Protein AF-A0A2J6T3D4-F1 (afdb_monomer_lite)

pLDDT: mean 85.03, std 13.66, range [32.12, 95.69]

InterPro domains:
  IPR029058 Alpha/Beta hydrolase fold [G3DSA:3.40.50.1820] (66-168)
  IPR029058 Alpha/Beta hydrolase fold [SSF53474] (106-152)

Radius of gyration: 17.66 Å; chains: 1; bounding box: 41×38×44 Å

Secondary structure (DSSP, 8-state):
--EE-S---TTSGGGGS--EETTB--------GGGG--SS--S---SS-TT--TTSTHHHH-TTHHHHHHHHHTT-HHHHHHH----HHHHHTSS--HHHHTS---GGGT-HHHHHHTT---S-EEEE--TT-SSS-HHHHHHHHHHHHHTT--EEEE--TT-S--EE-S--

Structure (mmCIF, N/CA/C/O backbone):
data_AF-A0A2J6T3D4-F1
#
_entry.id   AF-A0A2J6T3D4-F1
#
loop_
_atom_site.group_PDB
_atom_site.id
_atom_site.type_symbol
_atom_site.label_atom_id
_atom_site.label_alt_id
_atom_site.label_comp_id
_atom_site.label_asym_id
_atom_site.label_entity_id
_atom_site.label_seq_id
_atom_site.pdbx_PDB_ins_code
_atom_site.Cartn_x
_atom_site.Cartn_y
_atom_site.Cartn_z
_atom_site.occupancy
_atom_site.B_iso_or_equiv
_atom_site.auth_seq_id
_atom_site.auth_comp_id
_atom_site.auth_asym_id
_atom_site.auth_atom_id
_atom_site.pdbx_PDB_model_num
ATOM 1 N N . MET A 1 1 ? -22.867 -4.380 4.544 1.00 32.12 1 MET A N 1
ATOM 2 C CA . MET A 1 1 ? -21.616 -4.523 5.317 1.00 32.12 1 MET A CA 1
ATOM 3 C C . MET A 1 1 ? -20.461 -4.351 4.349 1.00 32.12 1 MET A C 1
ATOM 5 O O . MET A 1 1 ? -20.388 -5.114 3.395 1.00 32.12 1 MET A O 1
ATOM 9 N N . SER A 1 2 ? -19.636 -3.317 4.514 1.00 32.50 2 SER A N 1
ATOM 10 C CA . SER A 1 2 ? -18.415 -3.142 3.720 1.00 32.50 2 SER A CA 1
ATOM 11 C C . SER A 1 2 ? -17.264 -3.884 4.397 1.00 32.50 2 SER A C 1
ATOM 13 O O . SER A 1 2 ? -17.027 -3.681 5.586 1.00 32.50 2 SER A O 1
ATOM 15 N N . ARG A 1 3 ? -16.566 -4.737 3.645 1.00 33.22 3 ARG A N 1
ATOM 16 C CA . ARG A 1 3 ? -15.325 -5.400 4.065 1.00 33.22 3 ARG A CA 1
ATOM 17 C C . ARG A 1 3 ? -14.177 -4.437 3.750 1.00 33.22 3 ARG A C 1
ATOM 19 O O . ARG A 1 3 ? -13.985 -4.114 2.582 1.00 33.22 3 ARG A O 1
ATOM 26 N N . ALA A 1 4 ? -13.485 -3.924 4.763 1.00 40.97 4 ALA A N 1
ATOM 27 C CA . ALA A 1 4 ? -12.288 -3.110 4.563 1.00 40.97 4 ALA A CA 1
ATOM 28 C C . ALA A 1 4 ? -11.059 -4.027 4.578 1.00 40.97 4 ALA A C 1
ATOM 30 O O . ALA A 1 4 ? -10.912 -4.834 5.496 1.00 40.97 4 ALA A O 1
ATOM 31 N N . THR A 1 5 ? -10.208 -3.929 3.557 1.00 39.94 5 THR A N 1
ATOM 32 C CA . THR A 1 5 ? -8.893 -4.579 3.540 1.00 39.94 5 THR A CA 1
ATOM 33 C C . THR A 1 5 ? -7.897 -3.800 4.410 1.00 39.94 5 THR A C 1
ATOM 35 O O . THR A 1 5 ? -8.096 -2.626 4.719 1.00 39.94 5 THR A O 1
ATOM 38 N N . SER A 1 6 ? -6.848 -4.499 4.826 1.00 53.88 6 SER A N 1
ATOM 39 C CA . SER A 1 6 ? -5.884 -4.280 5.916 1.00 53.88 6 SER A CA 1
ATOM 40 C C . SER A 1 6 ? -5.127 -2.949 6.032 1.00 53.88 6 SER A C 1
ATOM 42 O O . SER A 1 6 ? -4.451 -2.716 7.040 1.00 53.88 6 SER A O 1
ATOM 44 N N . ASP A 1 7 ? -5.215 -2.074 5.034 1.00 63.53 7 ASP A N 1
ATOM 45 C CA . ASP A 1 7 ? -4.246 -0.992 4.827 1.00 63.53 7 ASP A CA 1
ATOM 46 C C . ASP A 1 7 ? -4.784 0.325 5.371 1.00 63.53 7 ASP A C 1
ATOM 48 O O . ASP A 1 7 ? -5.153 1.240 4.637 1.00 63.53 7 ASP A O 1
ATOM 52 N N . THR A 1 8 ? -4.895 0.410 6.690 1.00 78.56 8 THR A N 1
ATOM 53 C CA . THR A 1 8 ? -5.694 1.470 7.315 1.00 78.56 8 THR A CA 1
ATOM 54 C C . THR A 1 8 ? -4.887 2.505 8.093 1.00 78.56 8 THR A C 1
ATOM 56 O O . THR A 1 8 ? -5.423 3.559 8.434 1.00 78.56 8 THR A O 1
ATOM 59 N N . GLY A 1 9 ? -3.597 2.255 8.334 1.00 85.88 9 GLY A N 1
ATOM 60 C CA . GLY A 1 9 ? -2.683 3.177 9.017 1.00 85.88 9 GLY A CA 1
ATOM 61 C C . GLY A 1 9 ? -1.552 3.665 8.117 1.00 85.88 9 GLY A C 1
ATOM 62 O O . GLY A 1 9 ? -0.427 3.199 8.249 1.00 85.88 9 GLY A O 1
ATOM 63 N N . TYR A 1 10 ? -1.811 4.596 7.198 1.00 91.19 10 TYR A N 1
ATOM 64 C CA . TYR A 1 10 ? -0.780 5.043 6.243 1.00 91.19 10 TYR A CA 1
ATOM 65 C C . TYR A 1 10 ? 0.424 5.726 6.902 1.00 91.19 10 TYR A C 1
ATOM 67 O O . TYR A 1 10 ? 1.512 5.726 6.344 1.00 91.19 10 TYR A O 1
ATOM 75 N N . GLU A 1 11 ? 0.273 6.266 8.108 1.00 89.94 11 GLU A N 1
ATOM 76 C CA . GLU A 1 11 ? 1.354 6.917 8.850 1.00 89.94 11 GLU A CA 1
ATOM 77 C C . GLU A 1 11 ? 2.380 5.957 9.465 1.00 89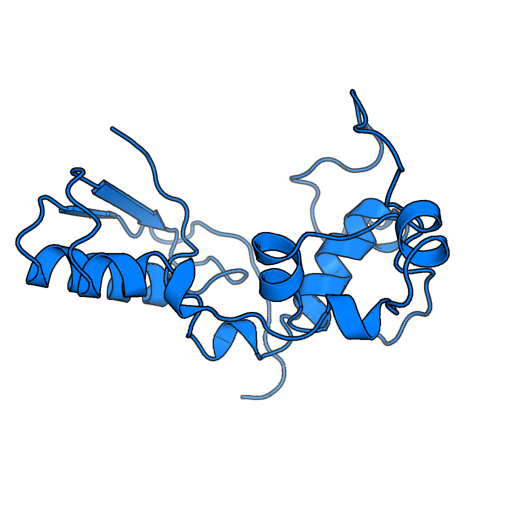.94 11 GLU A C 1
ATOM 79 O O . GLU A 1 11 ? 3.392 6.422 10.001 1.00 89.94 11 GLU A O 1
ATOM 84 N N . ASP A 1 12 ? 2.134 4.646 9.406 1.00 90.00 12 ASP A N 1
ATOM 85 C CA . ASP A 1 12 ? 3.033 3.639 9.962 1.00 90.00 12 ASP A CA 1
ATOM 86 C C . ASP A 1 12 ? 4.423 3.668 9.291 1.00 90.00 12 ASP A C 1
ATOM 88 O O . ASP A 1 12 ? 4.565 3.939 8.095 1.00 90.00 12 ASP A O 1
ATOM 92 N N . GLN A 1 13 ? 5.474 3.373 10.064 1.00 88.62 13 GLN A N 1
ATOM 93 C CA . GLN A 1 13 ? 6.848 3.275 9.552 1.00 88.62 13 GLN A CA 1
ATOM 94 C C . GLN A 1 13 ? 7.029 2.116 8.567 1.00 88.62 13 GLN A C 1
ATOM 96 O O . GLN A 1 13 ? 7.959 2.153 7.756 1.00 88.62 13 GLN A O 1
ATOM 101 N N . TRP A 1 14 ? 6.134 1.124 8.598 1.00 88.50 14 TRP A N 1
ATOM 102 C CA . TRP A 1 14 ? 6.066 0.049 7.615 1.00 88.50 14 TRP A CA 1
ATOM 103 C C . TRP A 1 14 ? 6.126 0.586 6.182 1.00 88.50 14 TRP A C 1
ATOM 105 O O . TRP A 1 14 ? 6.971 0.166 5.401 1.00 88.50 14 TRP A O 1
ATOM 115 N N . TRP A 1 15 ? 5.345 1.625 5.875 1.00 89.50 15 TRP A N 1
ATOM 116 C CA . TRP A 1 15 ? 5.262 2.211 4.532 1.00 89.50 15 TRP A CA 1
ATOM 117 C C . TRP A 1 15 ? 6.493 2.993 4.079 1.00 89.50 15 TRP A C 1
ATOM 119 O O . TRP A 1 15 ? 6.569 3.404 2.923 1.00 89.50 15 TRP A O 1
ATOM 129 N N . LYS A 1 16 ? 7.441 3.236 4.985 1.00 90.06 16 LYS A N 1
ATOM 130 C CA . LYS A 1 16 ? 8.716 3.905 4.695 1.00 90.06 16 LYS A CA 1
ATOM 131 C C . LYS A 1 16 ? 9.871 2.916 4.591 1.00 90.06 16 LYS A C 1
ATOM 133 O O . LYS A 1 16 ? 10.995 3.323 4.305 1.00 90.06 16 LYS A O 1
ATOM 138 N N . THR A 1 17 ? 9.602 1.636 4.836 1.00 90.69 17 THR A N 1
ATOM 139 C CA . THR A 1 17 ? 10.609 0.584 4.887 1.00 90.69 17 THR A CA 1
ATOM 140 C C . THR A 1 17 ? 10.429 -0.355 3.696 1.00 90.69 17 THR A C 1
ATOM 142 O O . THR A 1 17 ? 9.323 -0.845 3.484 1.00 90.69 17 THR A O 1
ATOM 145 N N . PRO A 1 18 ? 11.486 -0.625 2.909 1.00 91.75 18 PRO A N 1
ATOM 146 C CA . PRO A 1 18 ? 11.462 -1.644 1.866 1.00 91.75 18 PRO A CA 1
ATOM 147 C C . PRO A 1 18 ? 10.909 -2.990 2.343 1.00 91.75 18 PRO A C 1
ATOM 149 O O . PRO A 1 18 ? 11.390 -3.546 3.331 1.00 91.75 18 PRO A O 1
ATOM 152 N N . ILE A 1 19 ? 9.958 -3.543 1.595 1.00 89.06 19 ILE A N 1
ATOM 153 C CA . ILE A 1 19 ? 9.384 -4.869 1.826 1.00 89.06 19 ILE A CA 1
ATOM 154 C C . ILE A 1 19 ? 10.045 -5.839 0.847 1.00 89.06 19 ILE A C 1
ATOM 156 O O . ILE A 1 19 ? 10.015 -5.623 -0.365 1.00 89.06 19 ILE A O 1
ATOM 160 N N . GLN A 1 20 ? 10.673 -6.894 1.371 1.00 88.44 20 GLN A N 1
ATOM 161 C CA . GLN A 1 20 ? 11.297 -7.943 0.564 1.00 88.44 20 GLN A CA 1
ATOM 162 C C . GLN A 1 20 ? 10.355 -9.143 0.491 1.00 88.44 20 GLN A C 1
ATOM 164 O O . GLN A 1 20 ? 10.068 -9.819 1.479 1.00 88.44 20 GLN A O 1
ATOM 169 N N . LEU A 1 21 ? 9.825 -9.375 -0.701 1.00 83.69 21 LEU A N 1
ATOM 170 C CA . LEU A 1 21 ? 8.873 -10.446 -0.944 1.00 83.69 21 LEU A CA 1
ATOM 171 C C . LEU A 1 21 ? 9.653 -11.757 -1.068 1.00 83.69 21 LEU A C 1
ATOM 173 O O . LEU A 1 21 ? 10.633 -11.815 -1.807 1.00 83.69 21 LEU A O 1
ATOM 177 N N . HIS A 1 22 ? 9.252 -12.784 -0.317 1.00 83.44 22 HIS A N 1
ATOM 178 C CA . HIS A 1 22 ? 9.923 -14.086 -0.352 1.00 83.44 22 HIS A CA 1
ATOM 179 C C . HIS A 1 22 ? 9.919 -14.634 -1.787 1.00 83.44 22 HIS A C 1
ATOM 181 O O . HIS A 1 22 ? 8.905 -14.520 -2.474 1.00 83.44 22 HIS A O 1
ATOM 187 N N . ASP A 1 23 ? 11.058 -15.160 -2.243 1.00 85.75 23 ASP A N 1
ATOM 188 C CA . ASP A 1 23 ? 11.317 -15.639 -3.615 1.00 85.75 23 ASP A CA 1
ATOM 189 C C . ASP A 1 23 ? 11.347 -14.549 -4.706 1.00 85.75 23 ASP A C 1
ATOM 191 O O . ASP A 1 23 ? 11.802 -14.786 -5.835 1.00 85.75 23 ASP A O 1
ATOM 195 N N . ALA A 1 24 ? 10.976 -13.314 -4.369 1.00 88.06 24 ALA A N 1
ATOM 196 C CA . ALA A 1 24 ? 11.041 -12.138 -5.227 1.00 88.06 24 ALA A CA 1
ATOM 197 C C . ALA A 1 24 ? 11.721 -10.958 -4.524 1.00 88.06 24 ALA A C 1
ATOM 199 O O . ALA A 1 24 ? 11.221 -9.835 -4.540 1.00 88.06 24 ALA A O 1
ATOM 200 N N . GLU A 1 25 ? 12.877 -11.203 -3.910 1.00 90.62 25 GLU A N 1
ATOM 201 C CA . GLU A 1 25 ? 13.692 -10.150 -3.308 1.00 90.62 25 GLU A CA 1
ATOM 202 C C . GLU A 1 25 ? 14.358 -9.274 -4.378 1.00 90.62 25 GLU A C 1
ATOM 204 O O . GLU A 1 25 ? 14.690 -9.751 -5.468 1.00 90.62 25 GLU A O 1
ATOM 209 N N . ASP A 1 26 ? 14.607 -8.009 -4.032 1.00 91.50 26 ASP A N 1
ATOM 210 C CA . ASP A 1 26 ? 15.363 -7.063 -4.857 1.00 91.50 26 ASP A CA 1
ATOM 211 C C . ASP A 1 26 ? 16.844 -7.460 -4.874 1.00 91.50 26 ASP A C 1
ATOM 213 O O . ASP A 1 26 ? 17.530 -7.397 -3.846 1.00 91.50 26 ASP A O 1
ATOM 217 N N . LYS A 1 27 ? 17.363 -7.858 -6.039 1.00 90.50 27 LYS A N 1
ATOM 218 C CA . LYS A 1 27 ? 18.786 -8.183 -6.228 1.00 90.50 27 LYS A CA 1
ATOM 219 C C . LYS A 1 27 ? 19.528 -7.079 -6.980 1.00 90.50 27 LYS A C 1
ATOM 221 O O . LYS A 1 27 ? 20.675 -7.279 -7.384 1.00 90.50 27 LYS A O 1
ATOM 226 N N . GLY A 1 28 ? 18.915 -5.905 -7.138 1.00 89.06 28 GLY A N 1
ATOM 227 C CA . GLY A 1 28 ? 19.486 -4.776 -7.865 1.00 89.06 28 GLY A CA 1
ATOM 228 C C . GLY A 1 28 ? 19.376 -4.912 -9.384 1.00 89.06 28 GLY A C 1
ATOM 229 O O . GLY A 1 28 ? 20.181 -4.325 -10.113 1.00 89.06 28 GLY A O 1
ATOM 230 N N . GLU A 1 29 ? 18.409 -5.689 -9.873 1.00 87.81 29 GLU A N 1
ATOM 231 C CA . GLU A 1 29 ? 18.117 -5.811 -11.296 1.00 87.81 29 GLU A CA 1
ATOM 232 C C . GLU A 1 29 ? 17.762 -4.447 -11.909 1.00 87.81 29 GLU A C 1
ATOM 234 O O . GLU A 1 29 ? 17.096 -3.608 -11.300 1.00 87.81 29 GLU A O 1
ATOM 239 N N . ARG A 1 30 ? 18.195 -4.220 -13.154 1.00 90.50 30 ARG A N 1
ATOM 240 C CA . ARG A 1 30 ? 17.855 -3.009 -13.910 1.00 90.50 30 ARG A CA 1
ATOM 241 C C . ARG A 1 30 ? 16.653 -3.271 -14.802 1.00 90.50 30 ARG A C 1
ATOM 243 O O . ARG A 1 30 ? 16.632 -4.259 -15.530 1.00 90.50 30 ARG A O 1
ATOM 250 N N . TYR A 1 31 ? 15.698 -2.352 -14.782 1.00 91.12 31 TYR A N 1
ATOM 251 C CA . TYR A 1 31 ? 14.501 -2.404 -15.613 1.00 91.12 31 TYR A CA 1
ATOM 252 C C . TYR A 1 31 ? 13.951 -1.004 -15.891 1.00 91.12 31 TYR A C 1
ATOM 254 O O . TYR A 1 31 ? 14.194 -0.053 -15.147 1.00 91.12 31 TYR A O 1
ATOM 262 N N . GLU A 1 32 ? 13.181 -0.893 -16.969 1.00 92.69 32 GLU A N 1
ATOM 263 C CA . GLU A 1 32 ? 12.394 0.291 -17.299 1.00 92.69 32 GLU A CA 1
ATOM 264 C C . GLU A 1 32 ? 11.133 0.318 -16.426 1.00 92.69 32 GLU A C 1
ATOM 266 O O . GLU A 1 32 ? 10.202 -0.450 -16.648 1.00 92.69 32 GLU A O 1
ATOM 271 N N . LEU A 1 33 ? 11.081 1.201 -15.426 1.00 91.94 33 LEU A N 1
ATOM 272 C CA . LEU A 1 33 ? 9.974 1.205 -14.462 1.00 91.94 33 LEU A CA 1
ATOM 273 C C . LEU A 1 33 ? 8.602 1.423 -15.121 1.00 91.94 33 LEU A C 1
ATOM 275 O O . LEU A 1 33 ? 7.638 0.762 -14.769 1.00 91.94 33 LEU A O 1
ATOM 279 N N . LEU A 1 34 ? 8.506 2.330 -16.094 1.00 93.81 34 LEU A N 1
ATOM 280 C CA . LEU A 1 34 ? 7.233 2.673 -16.741 1.00 93.81 34 LEU A CA 1
ATOM 281 C C . LEU A 1 34 ? 6.866 1.746 -17.913 1.00 93.81 34 LEU A C 1
ATOM 283 O O . LEU A 1 34 ? 5.974 2.073 -18.688 1.00 93.81 34 LEU A O 1
ATOM 287 N N . GLU A 1 35 ? 7.569 0.627 -18.101 1.00 93.25 35 GLU A N 1
ATOM 288 C CA . GLU A 1 35 ? 7.342 -0.303 -19.219 1.00 93.25 35 GLU A CA 1
ATOM 289 C C . GLU A 1 35 ? 5.912 -0.868 -19.240 1.00 93.25 35 GLU A C 1
ATOM 291 O O . GLU A 1 35 ? 5.318 -0.968 -20.308 1.00 93.25 35 GLU A O 1
ATOM 296 N N . GLY A 1 36 ? 5.340 -1.170 -18.069 1.00 90.38 36 GLY A N 1
ATOM 297 C CA . GLY A 1 36 ? 4.007 -1.775 -17.935 1.00 90.38 36 GLY A CA 1
ATOM 298 C C . GLY A 1 36 ? 2.847 -0.783 -17.786 1.00 90.38 36 GLY A C 1
ATOM 299 O O . GLY A 1 36 ? 1.714 -1.200 -17.520 1.00 90.38 36 GLY A O 1
ATOM 300 N N . VAL A 1 37 ? 3.109 0.526 -17.895 1.00 93.06 37 VAL A N 1
ATOM 301 C CA . VAL A 1 37 ? 2.105 1.580 -17.682 1.00 93.06 37 VAL A CA 1
ATOM 302 C C . VAL A 1 37 ? 1.621 2.121 -19.022 1.00 93.06 37 VAL A C 1
ATOM 304 O O . VAL A 1 37 ? 2.358 2.800 -19.738 1.00 93.06 37 VAL A O 1
ATOM 307 N N . HIS A 1 38 ? 0.360 1.842 -19.342 1.00 91.81 38 HIS A N 1
ATOM 308 C CA . HIS A 1 38 ? -0.277 2.268 -20.585 1.00 91.81 38 HIS A CA 1
ATOM 309 C C . HIS A 1 38 ? -1.048 3.582 -20.417 1.00 91.81 38 HIS A C 1
ATOM 311 O O . HIS A 1 38 ? -1.518 3.911 -19.330 1.00 91.81 38 HIS A O 1
ATOM 317 N N . ASP A 1 39 ? -1.226 4.300 -21.527 1.00 94.12 39 ASP A N 1
ATOM 318 C CA . ASP A 1 39 ? -1.977 5.565 -21.587 1.00 94.12 39 ASP A CA 1
ATOM 319 C C . ASP A 1 39 ? -3.488 5.384 -21.399 1.00 94.12 39 ASP A C 1
ATOM 321 O O . ASP A 1 39 ? -4.207 6.339 -21.114 1.00 94.12 39 ASP A O 1
ATOM 325 N N . SER A 1 40 ? -3.981 4.158 -21.571 1.00 91.94 40 SER A N 1
ATOM 326 C CA . SER A 1 40 ? -5.388 3.806 -21.414 1.00 91.94 40 SER A CA 1
ATOM 327 C C . SER A 1 40 ? -5.539 2.500 -20.627 1.00 91.94 40 SER A C 1
ATOM 329 O O . SER A 1 40 ? -4.609 1.685 -20.613 1.00 91.94 40 SER A O 1
ATOM 331 N N . PRO A 1 41 ? -6.682 2.293 -19.946 1.00 89.50 41 PRO A N 1
ATOM 332 C CA . PRO A 1 41 ? -6.953 1.050 -19.236 1.00 89.50 41 PRO A CA 1
ATOM 333 C C . PRO A 1 41 ? -6.915 -0.159 -20.174 1.00 89.50 41 PRO A C 1
ATOM 335 O O . PRO A 1 41 ? -7.428 -0.103 -21.290 1.00 89.50 41 PRO A O 1
ATOM 338 N N . ILE A 1 42 ? -6.363 -1.270 -19.690 1.00 86.69 42 ILE A N 1
ATOM 339 C CA . ILE A 1 42 ? -6.438 -2.563 -20.376 1.00 86.69 42 ILE A CA 1
ATOM 340 C C . ILE A 1 42 ? -7.697 -3.310 -19.930 1.00 86.69 42 ILE A C 1
ATOM 342 O O . ILE A 1 42 ? -8.082 -3.248 -18.762 1.00 86.69 42 ILE A O 1
ATOM 346 N N . THR A 1 43 ? -8.350 -4.007 -20.857 1.00 85.94 43 THR A N 1
ATOM 347 C CA . THR A 1 43 ? -9.599 -4.743 -20.590 1.00 85.94 43 THR A CA 1
ATOM 348 C C . THR A 1 43 ? -9.375 -6.202 -20.200 1.00 85.94 43 THR A C 1
ATOM 350 O O . THR A 1 43 ? -10.289 -6.836 -19.681 1.00 85.94 43 THR A O 1
ATOM 353 N N . SER A 1 44 ? -8.181 -6.740 -20.449 1.00 83.31 44 SER A N 1
ATOM 354 C CA . SER A 1 44 ? -7.762 -8.089 -20.063 1.00 83.31 44 SER A CA 1
ATOM 355 C C . SER A 1 44 ? -6.250 -8.135 -19.851 1.00 83.31 44 SER A C 1
ATOM 357 O O . SER A 1 44 ? -5.521 -7.266 -20.340 1.00 83.31 44 SER A O 1
ATOM 359 N N . TYR A 1 45 ? -5.788 -9.125 -19.089 1.00 80.19 45 TYR A N 1
ATOM 360 C CA . TYR A 1 45 ? -4.378 -9.320 -18.781 1.00 80.19 45 TYR A CA 1
ATOM 361 C C . TYR A 1 45 ? -4.139 -10.776 -18.357 1.00 80.19 45 TYR A C 1
ATOM 363 O O . TYR A 1 45 ? -4.532 -11.167 -17.261 1.00 80.19 45 TYR A O 1
ATOM 371 N N . ASP A 1 46 ? -3.513 -11.559 -19.240 1.00 73.44 46 ASP A N 1
ATOM 372 C CA . ASP A 1 46 ? -3.422 -13.023 -19.110 1.00 73.44 46 ASP A CA 1
ATOM 373 C C . ASP A 1 46 ? -1.977 -13.525 -18.896 1.00 73.44 46 ASP A C 1
ATOM 375 O O . ASP A 1 46 ? -1.737 -14.731 -18.860 1.00 73.44 46 ASP A O 1
ATOM 379 N N . GLU A 1 47 ? -0.991 -12.622 -18.780 1.00 71.38 47 GLU A N 1
ATOM 380 C CA . GLU A 1 47 ? 0.430 -13.007 -18.701 1.00 71.38 47 GLU A CA 1
ATOM 381 C C . GLU A 1 47 ? 0.830 -13.536 -17.317 1.00 71.38 47 GLU A C 1
ATOM 383 O O . GLU A 1 47 ? 1.464 -14.594 -17.213 1.00 71.38 47 GLU A O 1
ATOM 388 N N . VAL A 1 48 ? 0.446 -12.815 -16.260 1.00 72.69 48 VAL A N 1
ATOM 389 C CA . VAL A 1 48 ? 0.687 -13.180 -14.860 1.00 72.69 48 VAL A CA 1
ATOM 390 C C . VAL A 1 48 ? -0.581 -12.894 -14.063 1.00 72.69 48 VAL A C 1
ATOM 392 O O . VAL A 1 48 ? -1.028 -11.751 -13.965 1.00 72.69 48 VAL A O 1
ATOM 395 N N . GLY A 1 49 ? -1.184 -13.936 -13.495 1.00 66.81 49 GLY A N 1
ATOM 396 C CA . GLY A 1 49 ? -2.341 -13.777 -12.622 1.00 66.81 49 GLY A CA 1
ATOM 397 C C . GLY A 1 49 ? -1.992 -12.980 -11.361 1.00 66.81 49 GLY A C 1
ATOM 398 O O . GLY A 1 49 ? -0.891 -13.081 -10.826 1.00 66.81 49 GLY A O 1
ATOM 399 N N . ALA A 1 50 ? -2.957 -12.224 -10.832 1.00 61.28 50 ALA A N 1
ATOM 400 C CA . ALA A 1 50 ? -2.782 -11.434 -9.606 1.00 61.28 50 ALA A CA 1
ATOM 401 C C . ALA A 1 50 ? -2.472 -12.277 -8.347 1.00 61.28 50 ALA A C 1
ATOM 403 O O . ALA A 1 50 ? -2.112 -11.719 -7.316 1.00 61.28 50 ALA A O 1
ATOM 404 N N . LEU A 1 51 ? -2.635 -13.601 -8.431 1.00 66.44 51 LEU A N 1
ATOM 405 C CA . LEU A 1 51 ? -2.414 -14.570 -7.353 1.00 66.44 51 LEU A CA 1
ATOM 406 C C . LEU A 1 51 ? -1.262 -15.540 -7.661 1.00 66.44 51 LEU A C 1
ATOM 408 O O . LEU A 1 51 ? -1.131 -16.563 -6.993 1.00 66.44 51 LEU A O 1
ATOM 412 N N . GLU A 1 52 ? -0.467 -15.265 -8.699 1.00 76.56 52 GLU A N 1
ATOM 413 C CA . GLU A 1 52 ? 0.671 -16.117 -9.037 1.00 76.56 52 GLU A CA 1
ATOM 414 C C . GLU A 1 52 ? 1.711 -16.113 -7.902 1.00 76.56 52 GLU A C 1
ATOM 416 O O . GLU A 1 52 ? 2.051 -15.044 -7.383 1.00 76.56 52 GLU A O 1
ATOM 421 N N . PRO A 1 53 ? 2.238 -17.289 -7.521 1.00 79.94 53 PRO A N 1
ATOM 422 C CA . PRO A 1 53 ? 3.359 -17.404 -6.596 1.00 79.94 53 PRO A CA 1
ATOM 423 C C . PRO A 1 53 ? 4.559 -16.534 -7.004 1.00 79.94 53 PRO A C 1
ATOM 425 O O . PRO A 1 53 ? 4.903 -16.452 -8.183 1.00 79.94 53 PRO A O 1
ATOM 428 N N . PHE A 1 54 ? 5.238 -15.907 -6.037 1.00 82.75 54 PHE A N 1
ATOM 429 C CA . PHE A 1 54 ? 6.407 -15.057 -6.320 1.00 82.75 54 PHE A CA 1
ATOM 430 C C . PHE A 1 54 ? 7.636 -15.828 -6.832 1.00 82.75 54 PHE A C 1
ATOM 432 O O . PHE A 1 54 ? 8.527 -15.219 -7.429 1.00 82.75 54 PHE A O 1
ATOM 439 N N . ASP A 1 55 ? 7.677 -17.150 -6.655 1.00 81.81 55 ASP A N 1
ATOM 440 C CA . ASP A 1 55 ? 8.694 -18.030 -7.238 1.00 81.81 55 ASP A CA 1
ATOM 441 C C . ASP A 1 55 ? 8.461 -18.310 -8.737 1.00 81.81 55 ASP A C 1
ATOM 443 O O . ASP A 1 55 ? 9.360 -18.815 -9.417 1.00 81.81 55 ASP A O 1
ATOM 447 N N . ASN A 1 56 ? 7.304 -17.925 -9.294 1.00 84.06 56 ASN A N 1
ATOM 448 C CA . ASN A 1 56 ? 7.039 -18.005 -10.725 1.00 84.06 56 ASN A CA 1
ATOM 449 C C . ASN A 1 56 ? 8.024 -17.092 -11.484 1.00 84.06 56 ASN A C 1
ATOM 451 O O . ASN A 1 56 ? 7.998 -15.876 -11.309 1.00 84.06 56 ASN A O 1
ATOM 455 N N . PRO A 1 57 ? 8.862 -17.606 -12.403 1.00 81.62 57 PRO A N 1
ATOM 456 C CA . PRO A 1 57 ? 9.849 -16.781 -13.104 1.00 81.62 57 PRO A CA 1
ATOM 457 C C . PRO A 1 57 ? 9.253 -15.579 -13.852 1.00 81.62 57 PRO A C 1
ATOM 459 O O . PRO A 1 57 ? 9.926 -14.558 -14.014 1.00 81.62 57 PRO A O 1
ATOM 462 N N . ARG A 1 58 ? 7.987 -15.676 -14.283 1.00 83.19 58 ARG A N 1
ATOM 463 C CA . ARG A 1 58 ? 7.296 -14.604 -15.011 1.00 83.19 58 ARG A CA 1
ATOM 464 C C . ARG A 1 58 ? 7.041 -13.370 -14.153 1.00 83.19 58 ARG A C 1
ATOM 466 O O . ARG A 1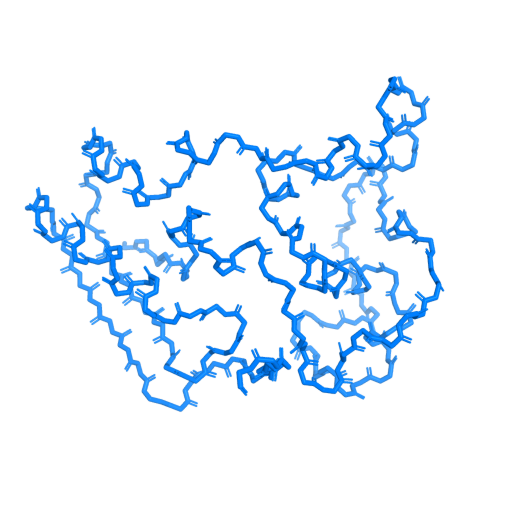 58 ? 7.050 -12.271 -14.694 1.00 83.19 58 ARG A O 1
ATOM 473 N N . VAL A 1 59 ? 6.914 -13.527 -12.833 1.00 84.38 59 VAL A N 1
ATOM 474 C CA . VAL A 1 59 ? 6.756 -12.424 -11.867 1.00 84.38 59 VAL A CA 1
ATOM 475 C C . VAL A 1 59 ? 7.877 -11.389 -11.994 1.00 84.38 59 VAL A C 1
ATOM 477 O O . VAL A 1 59 ? 7.641 -10.191 -11.850 1.00 84.38 59 VAL A O 1
ATOM 480 N N . LYS A 1 60 ? 9.101 -11.830 -12.308 1.00 83.00 60 LYS A N 1
ATOM 481 C CA . LYS A 1 60 ? 10.269 -10.941 -12.423 1.00 83.00 60 LYS A CA 1
ATOM 482 C C . LYS A 1 60 ? 10.454 -10.357 -13.817 1.00 83.00 60 LYS A C 1
ATOM 484 O O . LYS A 1 60 ? 11.093 -9.318 -13.956 1.00 83.00 60 LYS A O 1
ATOM 489 N N . THR A 1 61 ? 9.937 -11.016 -14.850 1.00 86.19 61 THR A N 1
ATOM 490 C CA . THR A 1 61 ? 10.102 -10.568 -16.240 1.00 86.19 61 THR A CA 1
ATOM 491 C C . THR A 1 61 ? 8.938 -9.716 -16.719 1.00 86.19 61 THR A C 1
ATOM 493 O O . THR A 1 61 ? 9.127 -8.834 -17.555 1.00 86.19 61 THR A O 1
ATOM 496 N N . ASP A 1 62 ? 7.746 -9.931 -16.175 1.00 90.50 62 ASP A N 1
ATOM 497 C CA . ASP A 1 62 ? 6.561 -9.183 -16.554 1.00 90.50 62 ASP A CA 1
ATOM 498 C C . ASP A 1 62 ? 6.660 -7.705 -16.117 1.00 90.50 62 ASP A C 1
ATOM 500 O O . ASP A 1 62 ? 7.000 -7.414 -14.965 1.00 90.50 62 ASP A O 1
ATOM 504 N N . PRO A 1 63 ? 6.389 -6.740 -17.012 1.00 91.75 63 PRO A N 1
ATOM 505 C CA . PRO A 1 63 ? 6.569 -5.323 -16.716 1.00 91.75 63 PRO A CA 1
ATOM 506 C C . PRO A 1 63 ? 5.552 -4.748 -15.720 1.00 91.75 63 PRO A C 1
ATOM 508 O O . PRO A 1 63 ? 5.875 -3.789 -15.023 1.00 91.75 63 PRO A O 1
ATOM 511 N N . ARG A 1 64 ? 4.337 -5.298 -15.624 1.00 89.50 64 ARG A N 1
ATOM 512 C CA . ARG A 1 64 ? 3.296 -4.843 -14.688 1.00 89.50 64 ARG A CA 1
ATOM 513 C C . ARG A 1 64 ? 3.498 -5.443 -13.308 1.00 89.50 64 ARG A C 1
ATOM 515 O O . ARG A 1 64 ? 3.342 -4.744 -12.312 1.00 89.50 64 ARG A O 1
ATOM 522 N N . PHE A 1 65 ? 3.902 -6.702 -13.239 1.00 89.31 65 PHE A N 1
ATOM 523 C CA . PHE A 1 65 ? 4.231 -7.350 -11.982 1.00 89.31 65 PHE A CA 1
ATOM 524 C C . PHE A 1 65 ? 5.500 -6.749 -11.362 1.00 89.31 65 PHE A C 1
ATOM 526 O O . PHE A 1 65 ? 5.541 -6.484 -10.159 1.00 89.31 65 PHE A O 1
ATOM 533 N N . ARG A 1 66 ? 6.488 -6.378 -12.191 1.00 90.56 66 ARG A N 1
ATOM 534 C CA . ARG A 1 66 ? 7.653 -5.587 -11.758 1.00 90.56 66 ARG A CA 1
ATOM 535 C C . ARG A 1 66 ? 7.281 -4.266 -11.077 1.00 90.56 66 ARG A C 1
ATOM 537 O O . ARG A 1 66 ? 8.032 -3.830 -10.209 1.00 90.56 66 ARG A O 1
ATOM 544 N N . LEU A 1 67 ? 6.141 -3.645 -11.402 1.00 91.62 67 LEU A N 1
ATOM 545 C CA . LEU A 1 67 ? 5.660 -2.458 -10.677 1.00 91.62 67 LEU A CA 1
ATOM 546 C C . LEU A 1 67 ? 5.336 -2.793 -9.221 1.00 91.62 67 LEU A C 1
ATOM 548 O O . LEU A 1 67 ? 5.795 -2.100 -8.317 1.00 91.62 67 LEU A O 1
ATOM 552 N N . ILE A 1 68 ? 4.589 -3.878 -8.995 1.00 89.50 68 ILE A N 1
ATOM 553 C CA . ILE A 1 68 ? 4.213 -4.343 -7.653 1.00 89.50 68 ILE A CA 1
ATOM 554 C C . ILE A 1 68 ? 5.475 -4.633 -6.840 1.00 89.50 68 ILE A C 1
ATOM 556 O O . ILE A 1 68 ? 5.604 -4.161 -5.709 1.00 89.50 68 ILE A O 1
ATOM 560 N N . LEU A 1 69 ? 6.432 -5.348 -7.438 1.00 91.31 69 LEU A N 1
ATOM 561 C CA . LEU A 1 69 ? 7.725 -5.620 -6.814 1.00 91.31 69 LEU A CA 1
ATOM 562 C C . LEU A 1 69 ? 8.461 -4.318 -6.473 1.00 91.31 69 LEU A C 1
ATOM 564 O O . LEU A 1 69 ? 8.830 -4.113 -5.322 1.00 91.31 69 LEU A O 1
ATOM 568 N N . HIS A 1 70 ? 8.602 -3.398 -7.432 1.00 92.94 70 HIS A N 1
ATOM 569 C CA . HIS A 1 70 ? 9.283 -2.119 -7.230 1.00 92.94 70 HIS A CA 1
ATOM 570 C C . HIS A 1 70 ? 8.678 -1.304 -6.083 1.00 92.94 70 HIS A C 1
ATOM 572 O O . HIS A 1 70 ? 9.413 -0.788 -5.241 1.00 92.94 70 HIS A O 1
ATOM 578 N N . PHE A 1 71 ? 7.348 -1.195 -6.022 1.00 92.56 71 PHE A N 1
ATOM 579 C CA . PHE A 1 71 ? 6.672 -0.403 -4.993 1.00 92.56 71 PHE A CA 1
ATOM 580 C C . PHE A 1 71 ? 6.927 -0.956 -3.590 1.00 92.56 71 PHE A C 1
ATOM 582 O O . PHE A 1 71 ? 7.186 -0.178 -2.670 1.00 92.56 71 PHE A O 1
ATOM 589 N N . ASN A 1 72 ? 6.956 -2.282 -3.448 1.00 91.44 72 ASN A N 1
ATOM 590 C CA . ASN A 1 72 ? 7.331 -2.947 -2.203 1.00 91.44 72 ASN A CA 1
ATOM 591 C C . ASN A 1 72 ? 8.825 -2.762 -1.897 1.00 91.44 72 ASN A C 1
ATOM 593 O O . ASN A 1 72 ? 9.186 -2.260 -0.832 1.00 91.44 72 ASN A O 1
ATOM 597 N N . TRP A 1 73 ? 9.704 -3.062 -2.855 1.00 92.88 73 TRP A N 1
ATOM 598 C CA . TRP A 1 73 ? 11.158 -2.980 -2.695 1.00 92.88 73 TRP A CA 1
ATOM 599 C C . TRP A 1 73 ? 11.669 -1.578 -2.374 1.00 92.88 73 TRP A C 1
ATOM 601 O O . TRP A 1 73 ? 12.710 -1.436 -1.735 1.00 92.88 73 TRP A O 1
ATOM 611 N N . LYS A 1 74 ? 10.982 -0.532 -2.837 1.00 92.62 74 LYS A N 1
ATOM 612 C CA . LYS A 1 74 ? 11.398 0.865 -2.648 1.00 92.62 74 LYS A CA 1
ATOM 613 C C . LYS A 1 74 ? 10.536 1.634 -1.648 1.00 92.62 74 LYS A C 1
ATOM 615 O O . LYS A 1 74 ? 10.777 2.824 -1.468 1.00 92.62 74 LYS A O 1
ATOM 620 N N . ALA A 1 75 ? 9.578 0.979 -0.986 1.00 91.50 75 ALA A N 1
ATOM 621 C CA . ALA A 1 75 ? 8.632 1.621 -0.066 1.00 91.50 75 ALA A CA 1
ATOM 622 C C . ALA A 1 75 ? 7.862 2.792 -0.719 1.00 91.50 75 ALA A C 1
ATOM 624 O O . ALA A 1 75 ? 7.712 3.879 -0.159 1.00 91.50 75 ALA A O 1
ATOM 625 N N . GLN A 1 76 ? 7.406 2.575 -1.954 1.00 93.06 76 GLN A N 1
ATOM 626 C CA . GLN A 1 76 ? 6.764 3.581 -2.809 1.00 93.06 76 GLN A CA 1
ATOM 627 C C . GLN A 1 76 ? 5.285 3.280 -3.094 1.00 93.06 76 GLN A C 1
ATOM 629 O O . GLN A 1 76 ? 4.665 3.942 -3.923 1.00 93.06 76 GLN A O 1
ATOM 634 N N . THR A 1 77 ? 4.688 2.342 -2.356 1.00 91.69 77 THR A N 1
ATOM 635 C CA . THR A 1 77 ? 3.265 1.991 -2.470 1.00 91.69 77 THR A CA 1
ATOM 636 C C . THR A 1 77 ? 2.337 3.182 -2.202 1.00 91.69 77 THR A C 1
ATOM 638 O O . THR A 1 77 ? 1.448 3.458 -3.004 1.00 91.69 77 THR A O 1
ATOM 641 N N . LEU A 1 78 ? 2.552 3.939 -1.118 1.00 92.00 78 LEU A N 1
ATOM 642 C CA . LEU A 1 78 ? 1.670 5.060 -0.757 1.00 92.00 78 LEU A CA 1
ATOM 643 C C . LEU A 1 78 ? 1.679 6.225 -1.764 1.00 92.00 78 LEU A C 1
ATOM 645 O O . LEU A 1 78 ? 0.589 6.666 -2.132 1.00 92.00 78 LEU A O 1
ATOM 649 N N . PRO A 1 79 ? 2.839 6.717 -2.251 1.00 92.12 79 PRO A N 1
ATOM 650 C CA . PRO A 1 79 ? 2.874 7.689 -3.344 1.00 92.12 79 PRO A CA 1
ATOM 651 C C . PRO A 1 79 ? 2.013 7.280 -4.540 1.00 92.12 79 PRO A C 1
ATOM 653 O O . PRO A 1 79 ? 1.250 8.095 -5.051 1.00 92.12 79 PRO A O 1
ATOM 656 N N . VAL A 1 80 ? 2.075 6.005 -4.933 1.00 91.56 80 VAL A N 1
ATOM 657 C CA . VAL A 1 80 ? 1.343 5.480 -6.089 1.00 91.56 80 VAL A CA 1
ATOM 658 C C . VAL A 1 80 ? -0.157 5.369 -5.824 1.00 91.56 80 VAL A C 1
ATOM 660 O O . VAL A 1 80 ? -0.950 5.812 -6.651 1.00 91.56 80 VAL A O 1
ATOM 663 N N . ILE A 1 81 ? -0.568 4.814 -4.680 1.00 88.50 81 ILE A N 1
ATOM 664 C CA . ILE A 1 81 ? -1.994 4.641 -4.355 1.00 88.50 81 ILE A CA 1
ATOM 665 C C . ILE A 1 81 ? -2.692 5.997 -4.174 1.00 88.50 81 ILE A C 1
ATOM 667 O O . ILE A 1 81 ? -3.844 6.156 -4.572 1.00 88.50 81 ILE A O 1
ATOM 671 N N . ILE A 1 82 ? -2.004 6.983 -3.593 1.00 90.50 82 ILE A N 1
ATOM 672 C CA . ILE A 1 82 ? -2.592 8.290 -3.265 1.00 90.50 82 ILE A CA 1
ATOM 673 C C . ILE A 1 82 ? -2.453 9.280 -4.429 1.00 90.50 82 ILE A C 1
ATOM 675 O O . ILE A 1 82 ? -3.383 10.032 -4.716 1.00 90.50 82 ILE A O 1
ATOM 679 N N . GLY A 1 83 ? -1.285 9.324 -5.073 1.00 88.25 83 GLY A N 1
ATOM 680 C CA . GLY A 1 83 ? -0.943 10.299 -6.113 1.00 88.25 83 GLY A CA 1
ATOM 681 C C . GLY A 1 83 ? -1.121 9.797 -7.546 1.00 88.25 83 GLY A C 1
ATOM 682 O O . GLY A 1 83 ? -1.052 10.598 -8.481 1.00 88.25 83 GLY A O 1
ATOM 683 N N . GLY A 1 84 ? -1.362 8.498 -7.726 1.00 89.62 84 GLY A N 1
ATOM 684 C CA . GLY A 1 84 ? -1.380 7.840 -9.027 1.00 89.62 84 GLY A CA 1
ATOM 685 C C . GLY A 1 84 ? 0.023 7.575 -9.581 1.00 89.62 84 GLY A C 1
ATOM 686 O O . GLY A 1 84 ? 1.038 8.002 -9.031 1.00 89.62 84 GLY A O 1
ATOM 687 N N . PHE A 1 85 ? 0.077 6.865 -10.710 1.00 92.50 85 PHE A N 1
ATOM 688 C CA . PHE A 1 85 ? 1.325 6.545 -11.400 1.00 92.50 85 PHE A CA 1
ATOM 689 C C . PHE A 1 85 ? 1.191 6.823 -12.905 1.00 92.50 85 PHE A C 1
ATOM 691 O O . PHE A 1 85 ? 0.341 6.207 -13.552 1.00 92.50 85 PHE A O 1
ATOM 698 N N . PRO A 1 86 ? 1.950 7.781 -13.470 1.00 93.00 86 PRO A N 1
ATOM 699 C CA . PRO A 1 86 ? 1.751 8.220 -14.844 1.00 93.00 86 PRO A CA 1
ATOM 700 C C . PRO A 1 86 ? 2.369 7.248 -15.847 1.00 93.00 86 PRO A C 1
ATOM 702 O O . PRO A 1 86 ? 3.372 6.590 -15.572 1.00 93.00 86 PRO A O 1
ATOM 705 N N . SER A 1 87 ? 1.814 7.231 -17.056 1.00 94.31 87 SER A N 1
ATOM 706 C CA . SER A 1 87 ? 2.462 6.604 -18.204 1.00 94.31 87 SER A CA 1
ATOM 707 C C . SER A 1 87 ? 3.669 7.416 -18.685 1.00 94.31 87 SER A C 1
ATOM 709 O O . SER A 1 87 ? 3.865 8.578 -18.306 1.00 94.31 87 SER A O 1
ATOM 711 N N . LYS A 1 88 ? 4.476 6.826 -19.577 1.00 93.25 88 LYS A N 1
ATOM 712 C CA . LYS A 1 88 ? 5.621 7.524 -20.187 1.00 93.25 88 LYS A CA 1
ATOM 713 C C . LYS A 1 88 ? 5.193 8.793 -20.932 1.00 93.25 88 LYS A C 1
ATOM 715 O O . LYS A 1 88 ? 5.850 9.824 -20.792 1.00 93.25 88 LYS A O 1
ATOM 720 N N . SER A 1 89 ? 4.098 8.742 -21.695 1.00 93.31 89 SER A N 1
ATOM 721 C CA . SER A 1 89 ? 3.629 9.896 -22.474 1.00 93.31 89 SER A CA 1
ATOM 722 C C . SER A 1 89 ? 3.095 11.008 -21.564 1.00 93.31 89 SER A C 1
ATOM 724 O O . SER A 1 89 ? 3.472 12.172 -21.738 1.00 93.31 89 SER A O 1
ATOM 726 N N . ALA A 1 90 ? 2.325 10.654 -20.528 1.00 92.38 90 ALA A N 1
ATOM 727 C CA . ALA A 1 90 ? 1.818 11.596 -19.535 1.00 92.38 90 ALA A CA 1
ATOM 728 C C . ALA A 1 90 ? 2.962 12.291 -18.785 1.00 92.38 90 ALA A C 1
ATOM 730 O O . ALA A 1 90 ? 2.933 13.509 -18.606 1.00 92.38 90 ALA A O 1
ATOM 731 N N . LEU A 1 91 ? 4.002 11.539 -18.409 1.00 92.75 91 LEU A N 1
ATOM 732 C CA . LEU A 1 91 ? 5.174 12.102 -17.751 1.00 92.75 91 LEU A CA 1
ATOM 733 C C . LEU A 1 91 ? 5.956 13.032 -18.685 1.00 92.75 91 LEU A C 1
ATOM 735 O O . LEU A 1 91 ? 6.302 14.132 -18.271 1.00 92.75 91 LEU A O 1
ATOM 739 N N . SER A 1 92 ? 6.171 12.635 -19.945 1.00 91.31 92 SER A N 1
ATOM 740 C CA . SER A 1 92 ? 6.888 13.451 -20.942 1.00 91.31 92 SER A CA 1
ATOM 741 C C . SER A 1 92 ? 6.194 14.778 -21.265 1.00 91.31 92 SER A C 1
ATOM 743 O O . SER A 1 92 ? 6.850 15.760 -21.600 1.00 91.31 92 SER A O 1
ATOM 745 N N . SER A 1 93 ? 4.867 14.806 -21.135 1.00 91.19 93 SER A N 1
ATOM 746 C CA . SER A 1 93 ? 4.039 16.000 -21.324 1.00 91.19 93 SER A CA 1
ATOM 747 C C . SER A 1 93 ? 3.932 16.844 -20.047 1.00 91.19 93 SER A C 1
ATOM 749 O O . SER A 1 93 ? 3.346 17.925 -20.059 1.00 91.19 93 SER A O 1
ATOM 751 N N . SER A 1 94 ? 4.487 16.357 -18.935 1.00 88.62 94 SER A N 1
ATOM 752 C CA . SER A 1 94 ? 4.565 17.052 -17.655 1.00 88.62 94 SER A CA 1
ATOM 753 C C . SER A 1 94 ? 5.984 17.575 -17.411 1.00 88.62 94 SER A C 1
ATOM 755 O O . SER A 1 94 ? 6.953 17.079 -17.975 1.00 88.62 94 SER A O 1
ATOM 757 N N . SER A 1 95 ? 6.139 18.543 -16.508 1.00 87.75 95 SER A N 1
ATOM 758 C CA . SER A 1 95 ? 7.459 18.959 -16.014 1.00 87.75 95 SER A CA 1
ATOM 759 C C . SER A 1 95 ? 7.979 18.076 -14.870 1.00 87.75 95 SER A C 1
ATOM 761 O O . SER A 1 95 ? 8.934 18.462 -14.199 1.00 87.75 95 SER A O 1
ATOM 763 N N . LYS A 1 96 ? 7.308 16.955 -14.572 1.00 88.50 96 LYS A N 1
ATOM 764 C CA . LYS A 1 96 ? 7.632 16.070 -13.450 1.00 88.50 96 LYS A CA 1
ATOM 765 C C . LYS A 1 96 ? 8.491 14.905 -13.925 1.00 88.50 96 LYS A C 1
ATOM 767 O O . LYS A 1 96 ? 8.307 14.381 -15.018 1.00 88.50 96 LYS A O 1
ATOM 772 N N . SER A 1 97 ? 9.396 14.464 -13.067 1.00 90.31 97 SER A N 1
ATOM 773 C CA . SER A 1 97 ? 10.115 13.200 -13.184 1.00 90.31 97 SER A CA 1
ATOM 774 C C . SER A 1 97 ? 9.381 12.078 -12.444 1.00 90.31 97 SER A C 1
ATOM 776 O O . SER A 1 97 ? 8.508 12.324 -11.610 1.00 90.31 97 SER A O 1
ATOM 778 N N . VAL A 1 98 ? 9.761 10.823 -12.709 1.00 88.81 98 VAL A N 1
ATOM 779 C CA . VAL A 1 98 ? 9.289 9.668 -11.922 1.00 88.81 98 VAL A CA 1
ATOM 780 C C . VAL A 1 98 ? 9.586 9.882 -10.438 1.00 88.81 98 VAL A C 1
ATOM 782 O O . VAL A 1 98 ? 8.728 9.639 -9.597 1.00 88.81 98 VAL A O 1
ATOM 785 N N . THR A 1 99 ? 10.775 10.389 -10.113 1.00 87.62 99 THR A N 1
ATOM 786 C CA . THR A 1 99 ? 11.172 10.676 -8.733 1.00 87.62 99 THR A CA 1
ATOM 787 C C . THR A 1 99 ? 10.216 11.666 -8.074 1.00 87.62 99 THR A C 1
ATOM 789 O O . THR A 1 99 ? 9.835 11.457 -6.928 1.00 87.62 99 THR A O 1
ATOM 792 N N . ASP A 1 100 ? 9.760 12.695 -8.797 1.00 89.06 100 ASP A N 1
ATOM 793 C CA . ASP A 1 100 ? 8.801 13.678 -8.276 1.00 89.06 100 ASP A CA 1
ATOM 794 C C . ASP A 1 100 ? 7.462 13.034 -7.907 1.00 89.06 100 ASP A C 1
ATOM 796 O O . ASP A 1 100 ? 6.898 13.345 -6.861 1.00 89.06 100 ASP A O 1
ATOM 800 N N . VAL A 1 101 ? 6.979 12.097 -8.728 1.00 87.38 101 VAL A N 1
ATOM 801 C CA . VAL A 1 101 ? 5.741 11.340 -8.471 1.00 87.38 101 VAL A CA 1
ATOM 802 C C . VAL A 1 101 ? 5.881 10.427 -7.256 1.00 87.38 101 VAL A C 1
ATOM 804 O O . VAL A 1 101 ? 4.932 10.256 -6.499 1.00 87.38 101 VAL A O 1
ATOM 807 N N . MET A 1 102 ? 7.072 9.870 -7.044 1.00 89.44 102 MET A N 1
ATOM 808 C CA . MET A 1 102 ? 7.333 8.904 -5.979 1.00 89.44 102 MET A CA 1
ATOM 809 C C . MET A 1 102 ? 7.614 9.535 -4.604 1.00 89.44 102 MET A C 1
ATOM 811 O O . MET A 1 102 ? 7.976 8.824 -3.663 1.00 89.44 102 MET A O 1
ATOM 815 N N . HIS A 1 103 ? 7.453 10.852 -4.453 1.00 86.00 103 HIS A N 1
ATOM 816 C CA . HIS A 1 103 ? 7.554 11.503 -3.146 1.00 86.00 103 HIS A CA 1
ATOM 817 C C . HIS A 1 103 ? 6.366 11.146 -2.244 1.00 86.00 103 HIS A C 1
ATOM 819 O O . HIS A 1 103 ? 5.228 11.012 -2.690 1.00 86.00 103 HIS A O 1
ATOM 825 N N . GLN A 1 104 ? 6.634 11.034 -0.941 1.00 78.12 104 GLN A N 1
ATOM 826 C CA . GLN A 1 104 ? 5.614 10.709 0.056 1.00 78.12 104 GLN A CA 1
ATOM 827 C C . GLN A 1 104 ? 4.533 11.809 0.133 1.00 78.12 104 GLN A C 1
ATOM 829 O O . GLN A 1 104 ? 4.870 12.981 0.331 1.00 78.12 104 GLN A O 1
ATOM 834 N N . PRO A 1 105 ? 3.242 11.458 -0.010 1.00 85.00 105 PRO A N 1
ATOM 835 C CA . PRO A 1 105 ? 2.149 12.424 -0.024 1.00 85.00 105 PRO A CA 1
ATOM 836 C C . PRO A 1 105 ? 1.705 12.822 1.393 1.00 85.00 105 PRO A C 1
ATOM 838 O O . PRO A 1 105 ? 2.168 12.290 2.402 1.00 85.00 105 PRO A O 1
ATOM 841 N N . GLN A 1 106 ? 0.762 13.766 1.492 1.00 88.38 106 GLN A N 1
ATOM 842 C CA . GLN A 1 106 ? 0.147 14.137 2.771 1.00 88.38 106 GLN A CA 1
ATOM 843 C C . GLN A 1 106 ? -0.834 13.053 3.251 1.00 88.38 106 GLN A C 1
ATOM 845 O O . GLN A 1 106 ? -2.018 13.056 2.915 1.00 88.38 106 GLN A O 1
ATOM 850 N N . LEU A 1 107 ? -0.332 12.142 4.081 1.00 91.00 107 LEU A N 1
ATOM 851 C CA . LEU A 1 107 ? -1.029 10.912 4.484 1.00 91.00 107 LEU A CA 1
ATOM 852 C C . LEU A 1 107 ? -2.317 11.159 5.280 1.00 91.00 107 LEU A C 1
ATOM 854 O O . LEU A 1 107 ? -3.339 10.530 5.032 1.00 91.00 107 LEU A O 1
ATOM 858 N N . GLN A 1 108 ? -2.315 12.142 6.178 1.00 89.81 108 GLN A N 1
ATOM 859 C CA . GLN A 1 108 ? -3.433 12.430 7.091 1.00 89.81 108 GLN A CA 1
ATOM 860 C C . GLN A 1 108 ? -4.750 12.802 6.390 1.00 89.81 108 GLN A C 1
ATOM 862 O O . GLN A 1 108 ? -5.812 12.802 7.019 1.00 89.81 108 GLN A O 1
ATOM 867 N N . GLN A 1 109 ? -4.699 13.196 5.116 1.00 88.25 109 GLN A N 1
ATOM 868 C CA . GLN A 1 109 ? -5.893 13.527 4.337 1.00 88.25 109 GLN A CA 1
ATOM 869 C C . GLN A 1 109 ? -6.624 12.280 3.829 1.00 88.25 109 GLN A C 1
ATOM 871 O O . GLN A 1 109 ? -7.831 12.341 3.622 1.00 88.25 109 GLN A O 1
ATOM 876 N N . CYS A 1 110 ? -5.923 11.156 3.681 1.00 87.56 110 CYS A N 1
ATOM 877 C CA . CYS A 1 110 ? -6.450 9.934 3.073 1.00 87.56 110 CYS A CA 1
ATOM 878 C C . CYS A 1 110 ? -6.288 8.679 3.945 1.00 87.56 110 CYS A C 1
ATOM 880 O O . CYS A 1 110 ? -6.941 7.682 3.667 1.00 87.56 110 CYS A O 1
ATOM 882 N N . SER A 1 111 ? -5.484 8.726 5.013 1.00 90.69 111 SER A N 1
ATOM 883 C CA . SER A 1 111 ? -5.319 7.616 5.957 1.00 90.69 111 SER A CA 1
ATOM 884 C C . SER A 1 111 ? -6.638 7.284 6.658 1.00 90.69 111 SER A C 1
ATOM 886 O O . SER A 1 111 ? -7.174 8.149 7.364 1.00 90.69 111 SER A O 1
ATOM 888 N N . PRO A 1 112 ? -7.165 6.050 6.528 1.00 91.31 112 PRO A N 1
ATOM 889 C CA . PRO A 1 112 ? -8.401 5.654 7.198 1.00 91.31 112 PRO A CA 1
ATOM 890 C C . PRO A 1 112 ? -8.361 5.905 8.709 1.00 91.31 112 PRO A C 1
ATOM 892 O O . PRO A 1 112 ? -9.268 6.539 9.248 1.00 91.31 112 PRO A O 1
ATOM 895 N N . ARG A 1 113 ? -7.273 5.525 9.391 1.00 92.12 113 ARG A N 1
ATOM 896 C CA . ARG A 1 113 ? -7.111 5.755 10.833 1.00 92.12 113 ARG A CA 1
ATOM 897 C C . ARG A 1 113 ? -7.126 7.242 11.191 1.00 92.12 113 ARG A C 1
ATOM 899 O O . ARG A 1 113 ? -7.804 7.626 12.143 1.00 92.12 113 ARG A O 1
ATOM 906 N N . ALA A 1 114 ? -6.461 8.100 10.415 1.00 92.88 114 ALA A N 1
ATOM 907 C CA . ALA A 1 114 ? -6.501 9.547 10.646 1.00 92.88 114 ALA A CA 1
ATOM 908 C C . ALA A 1 114 ? -7.914 10.128 10.486 1.00 92.88 114 ALA A C 1
ATOM 910 O O . ALA A 1 114 ? -8.324 11.020 11.231 1.00 92.88 114 ALA A O 1
ATOM 911 N N . GLN A 1 115 ? -8.681 9.620 9.524 1.00 93.31 115 GLN A N 1
ATOM 912 C CA . GLN A 1 115 ? -10.058 10.052 9.298 1.00 93.31 115 GLN A CA 1
ATOM 913 C C . GLN A 1 115 ? -11.011 9.580 10.406 1.00 93.31 115 GLN A C 1
ATOM 915 O O . GLN A 1 115 ? -11.951 10.301 10.747 1.00 93.31 115 GLN A O 1
ATOM 920 N N . ILE A 1 116 ? -10.751 8.420 11.015 1.00 93.56 116 ILE A N 1
ATOM 921 C CA . ILE A 1 116 ? -11.475 7.954 12.205 1.00 93.56 116 ILE A CA 1
ATOM 922 C C . ILE A 1 116 ? -11.227 8.903 13.382 1.00 93.56 116 ILE A C 1
ATOM 924 O O . ILE A 1 116 ? -12.187 9.372 13.992 1.00 93.56 116 ILE 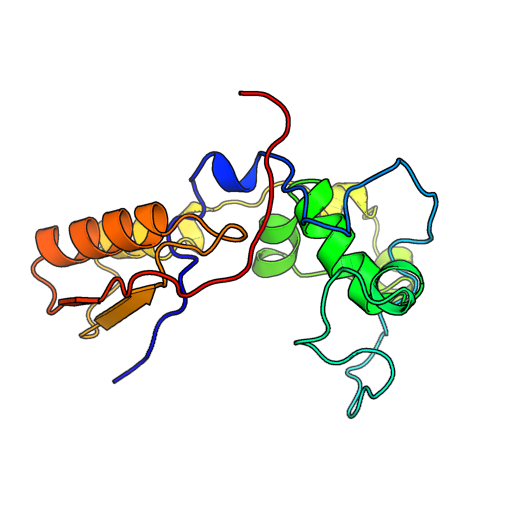A O 1
ATOM 928 N N . VAL A 1 117 ? -9.966 9.276 13.645 1.00 93.06 117 VAL A N 1
ATOM 929 C CA . VAL A 1 117 ? -9.618 10.260 14.693 1.00 93.06 117 VAL A CA 1
ATOM 930 C C . VAL A 1 117 ? -10.348 11.589 14.471 1.00 93.06 117 VAL A C 1
ATOM 932 O O . VAL A 1 117 ? -10.858 12.191 15.416 1.00 93.06 117 VAL A O 1
ATOM 935 N N . LYS A 1 118 ? -10.474 12.021 13.211 1.00 94.38 118 LYS A N 1
ATOM 936 C CA . LYS A 1 118 ? -11.228 13.223 12.812 1.00 94.38 118 LYS A CA 1
ATOM 937 C C . LYS A 1 118 ? -12.753 13.068 12.879 1.00 94.38 118 LYS A C 1
ATOM 939 O O . LYS A 1 118 ? -13.457 14.019 12.561 1.00 94.38 118 LYS A O 1
ATOM 944 N N . ARG A 1 119 ? -13.270 11.908 13.301 1.00 93.25 119 ARG A N 1
ATOM 945 C CA . ARG A 1 119 ? -14.707 11.583 13.390 1.00 93.25 119 ARG A CA 1
ATOM 946 C C . ARG A 1 119 ? -15.438 11.587 12.044 1.00 93.25 119 ARG A C 1
ATOM 948 O O . ARG A 1 119 ? -16.662 11.704 12.020 1.00 93.25 119 ARG A O 1
ATOM 955 N N . ASN A 1 120 ? -14.710 11.401 10.943 1.00 93.00 120 ASN A N 1
ATOM 956 C CA . ASN A 1 120 ? -15.282 11.362 9.594 1.00 93.00 120 ASN A CA 1
ATOM 957 C C . ASN A 1 120 ? -15.846 9.979 9.217 1.00 93.00 120 ASN A C 1
ATOM 959 O O . ASN A 1 120 ? -16.553 9.859 8.221 1.00 93.00 120 ASN A O 1
ATOM 963 N N . TYR A 1 121 ? -15.565 8.943 10.012 1.00 88.94 121 TYR A N 1
ATOM 964 C CA . TYR A 1 121 ? -16.127 7.602 9.844 1.00 88.94 121 TYR A CA 1
ATOM 965 C C . TYR A 1 121 ? -17.317 7.387 10.785 1.00 88.94 121 TYR A C 1
ATOM 967 O O . TYR A 1 121 ? -17.196 7.605 11.988 1.00 88.94 121 TYR A O 1
ATOM 975 N N . LYS A 1 122 ? -18.456 6.964 10.218 1.00 88.00 122 LYS A N 1
ATOM 976 C CA . LYS A 1 122 ? -19.722 6.662 10.927 1.00 88.00 122 LYS A CA 1
ATOM 977 C C . LYS A 1 122 ? -20.348 5.326 10.530 1.00 88.00 122 LYS A C 1
ATOM 979 O O . LYS A 1 122 ? -21.441 4.977 10.965 1.00 88.00 122 LYS A O 1
ATOM 984 N N . THR A 1 123 ? -19.683 4.602 9.638 1.00 90.38 123 THR A N 1
ATOM 985 C CA . THR A 1 123 ? -20.199 3.359 9.076 1.00 90.38 123 THR A CA 1
ATOM 986 C C . THR A 1 123 ? -19.762 2.192 9.955 1.00 90.38 123 THR A C 1
ATOM 988 O O . THR A 1 123 ? -18.556 2.042 10.177 1.00 90.38 123 THR A O 1
ATOM 991 N N . PRO A 1 124 ? -20.693 1.327 10.398 1.00 93.25 124 PRO A N 1
ATOM 992 C CA . PRO A 1 124 ? -20.335 0.080 11.051 1.00 93.25 124 PRO A CA 1
ATOM 993 C C . PRO A 1 124 ? -19.349 -0.727 10.203 1.00 93.25 124 PRO A C 1
ATOM 995 O O . PRO A 1 124 ? -19.635 -1.030 9.041 1.00 93.25 124 PRO A O 1
ATOM 998 N N . THR A 1 125 ? -18.189 -1.056 10.769 1.00 91.81 125 THR A N 1
ATOM 999 C CA . THR A 1 125 ? -17.067 -1.649 10.023 1.00 91.81 125 THR A CA 1
ATOM 1000 C C . THR A 1 125 ? -16.594 -2.927 10.700 1.00 91.81 125 THR A C 1
ATOM 1002 O O . THR A 1 125 ? -16.421 -2.961 11.911 1.00 91.81 125 THR A O 1
ATOM 1005 N N . VAL A 1 126 ? -16.375 -3.986 9.924 1.00 92.75 126 VAL A N 1
ATOM 1006 C CA . VAL A 1 126 ? -15.729 -5.209 10.414 1.00 92.75 126 VAL A CA 1
ATOM 1007 C C . VAL A 1 126 ? -14.420 -5.386 9.663 1.00 92.75 126 VAL A C 1
ATOM 1009 O O . VAL A 1 126 ? -14.390 -5.295 8.433 1.00 92.75 126 VAL A O 1
ATOM 1012 N N . PHE A 1 127 ? -13.355 -5.626 10.416 1.00 91.94 127 PHE A N 1
ATOM 1013 C CA . PHE A 1 127 ? -12.026 -5.903 9.899 1.00 91.94 127 PHE A CA 1
ATOM 1014 C C . PHE A 1 127 ? -11.762 -7.410 9.899 1.00 91.94 127 PHE A C 1
ATOM 1016 O O . PHE A 1 127 ? -12.082 -8.090 10.872 1.00 91.94 127 PH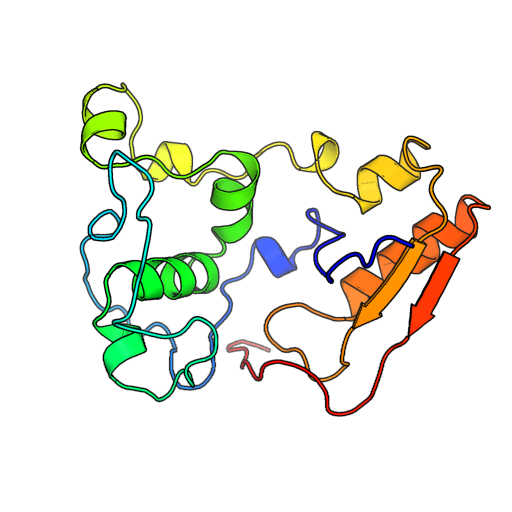E A O 1
ATOM 1023 N N . THR A 1 128 ? -11.140 -7.924 8.841 1.00 90.44 128 THR A N 1
ATOM 1024 C CA . THR A 1 128 ? -10.636 -9.303 8.788 1.00 90.44 128 THR A CA 1
ATOM 1025 C C . THR A 1 128 ? -9.210 -9.269 8.252 1.00 90.44 128 THR A C 1
ATOM 1027 O O . THR A 1 128 ? -8.997 -8.714 7.175 1.00 90.44 128 THR A O 1
ATOM 1030 N N . HIS A 1 129 ? -8.247 -9.835 8.982 1.00 89.25 129 HIS A N 1
ATOM 1031 C CA . HIS A 1 129 ? -6.840 -9.851 8.568 1.00 89.25 129 HIS A CA 1
ATOM 1032 C C .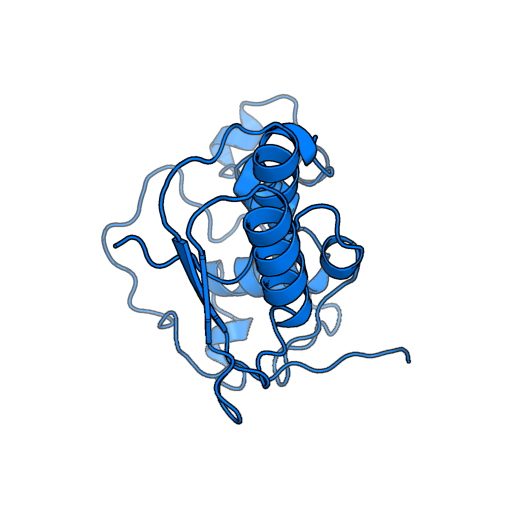 HIS A 1 129 ? -6.132 -11.105 9.092 1.00 89.25 129 HIS A C 1
ATOM 1034 O O . HIS A 1 129 ? -6.078 -11.319 10.298 1.00 89.25 129 HIS A O 1
ATOM 1040 N N . GLY A 1 130 ? -5.591 -11.927 8.193 1.00 90.44 130 GLY A N 1
ATOM 1041 C CA . GLY A 1 130 ? -4.802 -13.100 8.564 1.00 90.44 130 GLY A CA 1
ATOM 1042 C C . GLY A 1 130 ? -3.481 -12.761 9.265 1.00 90.44 130 GLY A C 1
ATOM 1043 O O . GLY A 1 130 ? -2.745 -11.876 8.839 1.00 90.44 130 GLY A O 1
ATOM 1044 N N . THR A 1 131 ? -3.159 -13.449 10.359 1.00 90.12 131 THR A N 1
ATOM 1045 C CA . THR A 1 131 ? -1.977 -13.101 11.172 1.00 90.12 131 THR A CA 1
ATOM 1046 C C . THR A 1 131 ? -0.637 -13.447 10.521 1.00 90.12 131 THR A C 1
ATOM 1048 O O . THR A 1 131 ? 0.397 -12.988 11.007 1.00 90.12 131 THR A O 1
ATOM 1051 N N . ASP A 1 132 ? -0.654 -14.230 9.440 1.00 87.00 132 ASP A N 1
ATOM 1052 C CA . ASP A 1 132 ? 0.531 -14.666 8.695 1.00 87.00 132 ASP A CA 1
ATOM 1053 C C . ASP A 1 132 ? 0.770 -13.810 7.438 1.00 87.00 132 ASP A C 1
ATOM 1055 O O . ASP A 1 132 ? 1.639 -14.126 6.620 1.00 87.00 132 ASP A O 1
ATOM 1059 N N . ASP A 1 133 ? 0.030 -12.707 7.281 1.00 83.94 133 ASP A N 1
ATOM 1060 C CA . ASP A 1 133 ? 0.293 -11.725 6.237 1.00 83.94 133 ASP A CA 1
ATOM 1061 C C . ASP A 1 133 ? 1.604 -10.971 6.520 1.00 83.94 133 ASP A C 1
ATOM 1063 O O . ASP A 1 133 ? 1.760 -10.209 7.475 1.00 83.94 133 ASP A O 1
ATOM 1067 N N . GLY A 1 134 ? 2.594 -11.233 5.679 1.00 80.56 134 GLY A N 1
ATOM 1068 C CA . GLY A 1 134 ? 3.897 -10.592 5.652 1.00 80.56 134 GLY A CA 1
ATOM 1069 C C . GLY A 1 134 ? 3.970 -9.388 4.713 1.00 80.56 134 GLY A C 1
ATOM 1070 O O . GLY A 1 134 ? 4.960 -8.658 4.767 1.00 80.56 134 GLY A O 1
ATOM 1071 N N . MET A 1 135 ? 2.968 -9.155 3.860 1.00 80.75 135 MET A N 1
ATOM 1072 C CA . MET A 1 135 ? 2.913 -7.951 3.028 1.00 80.75 135 MET A CA 1
ATOM 1073 C C . MET A 1 135 ? 2.425 -6.748 3.827 1.00 80.75 135 MET A C 1
ATOM 1075 O O . MET A 1 135 ? 2.960 -5.651 3.656 1.00 80.75 135 MET A O 1
ATOM 1079 N N . ILE A 1 136 ? 1.444 -6.946 4.709 1.00 86.12 136 ILE A N 1
ATOM 1080 C CA . ILE A 1 136 ? 0.888 -5.888 5.551 1.00 86.12 136 ILE A CA 1
ATOM 1081 C C . ILE A 1 136 ? 0.764 -6.396 6.992 1.00 86.12 136 ILE A C 1
ATOM 1083 O O . ILE A 1 136 ? 0.101 -7.395 7.227 1.00 86.12 136 ILE A O 1
ATOM 1087 N N . PRO A 1 137 ? 1.336 -5.703 7.992 1.00 88.69 137 PRO A N 1
ATOM 1088 C CA . PRO A 1 137 ? 1.222 -6.106 9.384 1.00 88.69 137 PRO A CA 1
ATOM 1089 C C . PRO A 1 137 ? -0.231 -6.056 9.865 1.00 88.69 137 PRO A C 1
ATOM 1091 O O . PRO A 1 137 ? -0.858 -4.991 9.887 1.00 88.69 137 PRO A O 1
ATOM 1094 N N . TRP A 1 138 ? -0.748 -7.181 10.352 1.00 90.88 138 TRP A N 1
ATOM 1095 C CA . TRP A 1 138 ? -2.087 -7.262 10.944 1.00 90.88 138 TRP A CA 1
ATOM 1096 C C . TRP A 1 138 ? -2.290 -6.302 12.126 1.00 90.88 138 TRP A C 1
ATOM 1098 O O . TRP A 1 138 ? -3.402 -5.828 12.373 1.00 90.88 138 TRP A O 1
ATOM 1108 N N . GLN A 1 139 ? -1.208 -5.917 12.807 1.00 91.62 139 GLN A N 1
ATOM 1109 C CA . GLN A 1 139 ? -1.218 -4.934 13.890 1.00 91.62 139 GLN A CA 1
ATOM 1110 C C . GLN A 1 139 ? -1.719 -3.558 13.425 1.00 91.62 139 GLN A C 1
ATOM 1112 O O . GLN A 1 139 ? -2.319 -2.821 14.206 1.00 91.62 139 GLN A O 1
ATOM 1117 N N . MET A 1 140 ? -1.538 -3.203 12.148 1.00 91.06 140 MET A N 1
ATOM 1118 C CA . MET A 1 140 ? -2.092 -1.962 11.596 1.00 91.06 140 MET A CA 1
ATOM 1119 C C . MET A 1 140 ? -3.623 -1.991 11.561 1.00 91.06 140 MET A C 1
ATOM 1121 O O . MET A 1 140 ? -4.285 -0.996 11.883 1.00 91.06 140 MET A O 1
ATOM 1125 N N . THR A 1 141 ? -4.187 -3.147 11.206 1.00 92.44 141 THR A N 1
ATOM 1126 C CA . THR A 1 141 ? -5.629 -3.390 11.263 1.00 92.44 141 THR A CA 1
ATOM 1127 C C . THR A 1 141 ? -6.120 -3.352 12.706 1.00 92.44 141 THR A C 1
ATOM 1129 O O . THR A 1 141 ? -7.075 -2.630 12.992 1.00 92.44 141 THR A O 1
ATOM 1132 N N . GLN A 1 142 ? -5.424 -4.027 13.627 1.00 93.44 142 GLN A N 1
ATOM 1133 C CA . GLN A 1 142 ? -5.747 -3.990 15.056 1.00 93.44 142 GLN A CA 1
ATOM 1134 C C . GLN A 1 142 ? -5.782 -2.551 15.597 1.00 93.44 142 GLN A C 1
ATOM 1136 O O . GLN A 1 142 ? -6.793 -2.132 16.158 1.00 93.44 142 GLN A O 1
ATOM 1141 N N . GLY A 1 143 ? -4.744 -1.749 15.343 1.00 93.25 143 GLY A N 1
ATOM 1142 C CA . GLY A 1 143 ? -4.694 -0.363 15.817 1.00 93.25 143 GLY A CA 1
ATOM 1143 C C . GLY A 1 143 ? -5.777 0.538 15.209 1.00 93.25 143 GLY A C 1
ATOM 1144 O O . GLY A 1 143 ? -6.216 1.512 15.826 1.00 93.25 143 GLY A O 1
ATOM 1145 N N . THR A 1 144 ? -6.247 0.227 14.000 1.00 93.56 144 THR A N 1
ATOM 1146 C CA . THR A 1 144 ? -7.364 0.952 13.373 1.00 93.56 144 THR A CA 1
ATOM 1147 C C . THR A 1 144 ? -8.698 0.556 13.994 1.00 93.56 144 THR A C 1
ATOM 1149 O O . THR A 1 144 ? -9.505 1.437 14.296 1.00 93.56 144 THR A O 1
ATOM 1152 N N . TYR A 1 145 ? -8.907 -0.741 14.230 1.00 9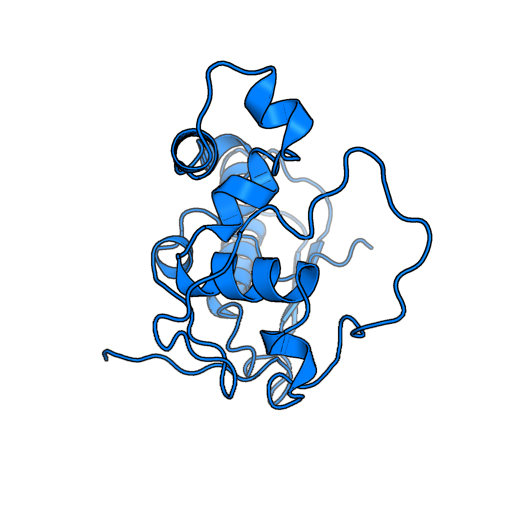4.62 145 TYR A N 1
ATOM 1153 C CA . TYR A 1 145 ? -10.055 -1.252 14.973 1.00 94.62 145 TYR A CA 1
ATOM 1154 C C . TYR A 1 145 ? -10.166 -0.584 16.349 1.00 94.62 145 TYR A C 1
ATOM 1156 O O . TYR A 1 145 ? -11.229 -0.061 16.680 1.00 94.62 145 TYR A O 1
ATOM 1164 N N . GLU A 1 146 ? -9.065 -0.520 17.102 1.00 95.56 146 GLU A N 1
ATOM 1165 C CA . GLU A 1 146 ? -9.008 0.134 18.415 1.00 95.56 146 GLU A CA 1
ATOM 1166 C C . GLU A 1 146 ? -9.420 1.606 18.317 1.00 95.56 146 GLU A C 1
ATOM 1168 O O . GLU A 1 146 ? -10.314 2.049 19.031 1.00 95.56 146 GLU A O 1
ATOM 1173 N N . THR A 1 147 ? -8.871 2.338 17.343 1.00 94.81 147 THR A N 1
ATOM 1174 C CA . THR A 1 147 ? -9.197 3.760 17.123 1.00 94.81 147 THR A CA 1
ATOM 1175 C C . THR A 1 147 ? -10.690 3.970 16.817 1.00 94.81 147 THR A C 1
ATOM 1177 O O . THR A 1 147 ? -11.295 4.956 17.250 1.00 94.81 147 THR A O 1
ATOM 1180 N N . LEU A 1 148 ? -11.305 3.050 16.066 1.00 94.06 148 LEU A N 1
ATOM 1181 C CA . LEU A 1 148 ? -12.731 3.100 15.734 1.00 94.06 148 LEU A CA 1
ATOM 1182 C C . LEU A 1 148 ? -13.608 2.750 16.944 1.00 94.06 148 LEU A C 1
ATOM 1184 O O . LEU A 1 148 ? -14.598 3.435 17.204 1.00 94.06 148 LEU A O 1
ATOM 1188 N N . SER A 1 149 ? -13.201 1.741 17.717 1.00 95.12 149 SER A N 1
ATOM 1189 C CA . SER A 1 149 ? -13.870 1.315 18.949 1.00 95.12 149 SER A CA 1
ATOM 1190 C C . SER A 1 149 ? -13.839 2.412 20.015 1.00 95.12 149 SER A C 1
ATOM 1192 O O . SER A 1 149 ? -14.867 2.740 20.602 1.00 95.12 149 SER A O 1
ATOM 1194 N N . GLU A 1 150 ? -12.684 3.043 20.235 1.00 95.69 150 GLU A N 1
ATOM 1195 C CA . GLU A 1 150 ? -12.518 4.187 21.147 1.00 95.69 150 GLU A CA 1
ATOM 1196 C C . GLU A 1 150 ? -13.319 5.413 20.695 1.00 95.69 150 GLU A C 1
ATOM 1198 O O . GLU A 1 150 ? -13.722 6.258 21.500 1.00 95.69 150 GLU A O 1
ATOM 1203 N N . SER A 1 151 ? -13.602 5.501 19.395 1.00 93.31 151 SER A N 1
ATOM 1204 C CA . SER A 1 151 ? -14.491 6.517 18.847 1.00 93.31 151 SER A CA 1
ATOM 1205 C C . SER A 1 151 ? -15.977 6.227 19.113 1.00 93.31 151 SER A C 1
ATOM 1207 O O . SER A 1 151 ? -16.813 7.086 18.836 1.00 93.31 151 SER A O 1
ATOM 1209 N N . GLY A 1 152 ? -16.326 5.082 19.701 1.00 93.62 152 GLY A N 1
ATOM 1210 C CA . GLY A 1 152 ? -17.710 4.702 19.992 1.00 93.62 152 GLY A CA 1
ATOM 1211 C C . GLY A 1 152 ? -18.511 4.304 18.751 1.00 93.62 152 GLY A C 1
ATOM 1212 O O . GLY A 1 152 ? -19.737 4.238 18.813 1.00 93.62 152 GLY A O 1
ATOM 1213 N N . GLU A 1 153 ? -17.839 4.057 17.625 1.00 93.31 153 GLU A N 1
ATOM 1214 C CA . GLU A 1 153 ? -18.474 3.568 16.405 1.00 93.31 153 GLU A CA 1
ATOM 1215 C C . GLU A 1 153 ? -18.640 2.043 16.476 1.00 93.31 153 GLU A C 1
ATOM 1217 O O . GLU A 1 153 ? -17.823 1.336 17.069 1.00 93.31 153 GLU A O 1
ATOM 1222 N N . GLN A 1 154 ? -19.690 1.509 15.849 1.00 94.81 154 GLN A N 1
ATOM 1223 C CA . GLN A 1 154 ? -19.907 0.064 15.810 1.00 94.81 154 GLN A CA 1
ATOM 1224 C C . GLN A 1 154 ? -18.799 -0.613 14.992 1.00 94.81 154 GLN A C 1
ATOM 1226 O O . GLN A 1 154 ? -18.656 -0.359 13.795 1.00 94.81 154 GLN A O 1
ATOM 1231 N N . THR A 1 155 ? -18.028 -1.499 15.619 1.00 95.56 155 THR A N 1
ATOM 1232 C CA . THR A 1 155 ? -16.895 -2.149 14.959 1.00 95.56 155 THR A CA 1
ATOM 1233 C C . THR A 1 155 ? -16.660 -3.577 15.444 1.00 95.56 155 THR A C 1
ATOM 1235 O O . THR A 1 155 ? -17.088 -3.946 16.536 1.00 95.56 155 THR A O 1
ATOM 1238 N N . GLY A 1 156 ? -15.988 -4.383 14.624 1.00 95.06 156 GLY A N 1
ATOM 1239 C CA . GLY A 1 156 ? -15.530 -5.731 14.959 1.00 95.06 156 GLY A CA 1
ATOM 1240 C C . GLY A 1 156 ? -14.213 -6.058 14.258 1.00 95.06 156 GLY A C 1
ATOM 1241 O O . GLY A 1 156 ? -13.880 -5.439 13.247 1.00 95.06 156 GLY A O 1
ATOM 1242 N N . VAL A 1 157 ? -13.462 -7.025 14.783 1.00 94.38 157 VAL A N 1
ATOM 1243 C CA . VAL A 1 157 ? -12.204 -7.493 14.188 1.00 94.38 157 VAL A CA 1
ATOM 1244 C C . VAL A 1 157 ? -12.094 -9.011 14.290 1.00 94.38 157 VAL A C 1
ATOM 1246 O O . VAL A 1 157 ? -12.384 -9.591 15.334 1.00 94.38 157 VAL A O 1
ATOM 1249 N N . GLU A 1 158 ? -11.665 -9.641 13.202 1.00 94.25 158 GLU A N 1
ATOM 1250 C CA . GLU A 1 158 ? -11.341 -11.062 13.114 1.00 94.25 158 GLU A CA 1
ATOM 1251 C C . GLU A 1 158 ? -9.901 -11.220 12.618 1.00 94.25 158 GLU A C 1
ATOM 1253 O O . GLU A 1 158 ? -9.535 -10.692 11.565 1.00 94.25 158 GLU A O 1
ATOM 1258 N N . LEU A 1 159 ? -9.086 -11.953 13.377 1.00 91.56 159 LEU A N 1
ATOM 1259 C CA . LEU A 1 159 ? -7.679 -12.205 13.065 1.00 91.56 159 LEU A CA 1
ATOM 1260 C C . LEU A 1 159 ? -7.440 -13.716 12.925 1.00 91.56 159 LEU A C 1
ATOM 1262 O O . LEU A 1 159 ? -6.976 -14.337 13.881 1.00 91.56 159 LEU A O 1
ATOM 1266 N N . PRO A 1 160 ? -7.841 -14.344 11.802 1.00 89.50 160 PRO A N 1
ATOM 1267 C CA . PRO A 1 160 ? -7.628 -15.773 11.609 1.00 89.50 160 PRO A CA 1
ATOM 1268 C C . PRO A 1 160 ? -6.132 -16.115 11.586 1.00 89.50 160 PRO A C 1
ATOM 1270 O O . PRO A 1 160 ? -5.335 -15.437 10.935 1.00 89.50 160 PRO A O 1
ATOM 1273 N N . GLU A 1 161 ? -5.764 -17.183 12.291 1.00 86.38 161 GLU A N 1
ATOM 1274 C CA . GLU A 1 161 ? -4.403 -17.725 12.279 1.00 86.38 161 GLU A CA 1
ATOM 1275 C C . GLU A 1 161 ? -4.083 -18.376 10.927 1.00 86.38 161 GLU A C 1
ATOM 1277 O O . GLU A 1 161 ? -4.979 -18.887 10.254 1.00 86.38 161 GLU A O 1
ATOM 1282 N N . SER A 1 162 ? -2.801 -18.428 10.550 1.00 75.31 162 SER A N 1
ATOM 1283 C CA . SER A 1 162 ? -2.288 -19.141 9.362 1.00 75.31 162 SER A CA 1
ATOM 1284 C C . SER A 1 162 ? -2.770 -18.659 7.985 1.00 75.31 162 SER A C 1
ATOM 1286 O O . SER A 1 162 ? -2.494 -19.301 6.973 1.00 75.31 162 SER A O 1
ATOM 1288 N N . GLU A 1 163 ? -3.437 -17.508 7.931 1.00 72.94 163 GLU A N 1
ATOM 1289 C CA . GLU A 1 163 ? -3.886 -16.861 6.697 1.00 72.94 163 GLU A CA 1
ATOM 1290 C C . GLU A 1 163 ? -2.979 -15.667 6.357 1.00 72.94 163 GLU A C 1
ATOM 1292 O O . GLU A 1 163 ? -2.611 -14.900 7.248 1.00 72.94 163 GLU A O 1
ATOM 1297 N N . GLY A 1 164 ? -2.647 -15.479 5.075 1.00 66.12 164 GLY A N 1
ATOM 1298 C CA . GLY A 1 164 ? -1.894 -14.313 4.589 1.00 66.12 164 GLY A CA 1
ATOM 1299 C C . GLY A 1 164 ? -0.745 -14.636 3.629 1.00 66.12 164 GLY A C 1
ATOM 1300 O O . GLY A 1 164 ? -0.366 -15.793 3.432 1.00 66.12 164 GLY A O 1
ATOM 1301 N N . TRP A 1 165 ? -0.200 -13.596 2.991 1.00 64.94 165 TRP A N 1
ATOM 1302 C CA . TRP A 1 165 ? 0.923 -13.740 2.065 1.00 64.94 165 TRP A CA 1
ATOM 1303 C C . TRP A 1 165 ? 2.271 -13.782 2.793 1.00 64.94 165 TRP A C 1
ATOM 1305 O O . TRP A 1 165 ? 2.568 -12.902 3.585 1.00 64.94 165 TRP A O 1
ATOM 1315 N N . ARG A 1 166 ? 3.174 -14.711 2.471 1.00 65.25 166 ARG A N 1
ATOM 1316 C CA . ARG A 1 166 ? 4.482 -14.804 3.150 1.00 65.25 166 ARG A CA 1
ATOM 1317 C C . ARG A 1 166 ? 5.521 -13.833 2.568 1.00 65.25 166 ARG A C 1
ATOM 1319 O O . ARG A 1 166 ? 5.856 -13.902 1.388 1.00 65.25 166 ARG A O 1
ATOM 1326 N N . ALA A 1 167 ? 6.099 -12.973 3.405 1.00 59.28 167 ALA A N 1
ATOM 1327 C CA . ALA A 1 167 ? 7.236 -12.110 3.055 1.00 59.28 167 ALA A CA 1
ATOM 1328 C C . ALA A 1 167 ? 8.330 -12.178 4.134 1.00 59.28 167 ALA A C 1
ATOM 1330 O O . ALA A 1 167 ? 8.063 -12.586 5.264 1.00 59.28 167 ALA A O 1
ATOM 1331 N N . THR A 1 168 ? 9.566 -11.788 3.805 1.00 49.88 168 THR A N 1
ATOM 1332 C CA . THR A 1 168 ? 10.690 -11.804 4.760 1.00 49.88 168 THR A CA 1
ATOM 1333 C C . THR A 1 168 ? 11.280 -10.407 4.960 1.00 49.88 168 THR A C 1
ATOM 1335 O O . THR A 1 168 ? 11.288 -9.573 4.059 1.00 49.88 168 THR A O 1
ATOM 1338 N N . ARG A 1 169 ? 11.790 -10.112 6.165 1.00 48.56 169 ARG A N 1
ATOM 1339 C CA . ARG A 1 169 ? 12.585 -8.897 6.420 1.00 48.56 169 ARG A CA 1
ATOM 1340 C C . ARG A 1 169 ? 14.076 -9.232 6.359 1.00 48.56 169 ARG A C 1
ATOM 1342 O O . ARG A 1 169 ? 14.501 -10.242 6.911 1.00 48.56 169 ARG A O 1
ATOM 1349 N N . ARG A 1 170 ? 14.894 -8.336 5.798 1.00 36.75 170 ARG A N 1
ATOM 1350 C CA . ARG A 1 170 ? 16.317 -8.226 6.170 1.00 36.75 170 ARG A CA 1
ATOM 1351 C C . ARG A 1 170 ? 16.479 -7.071 7.155 1.00 36.75 170 ARG A C 1
ATOM 1353 O O . ARG A 1 170 ? 16.030 -5.970 6.854 1.00 36.75 170 ARG A O 1
ATOM 1360 N N . GLY A 1 171 ? 17.176 -7.305 8.268 1.00 45.16 171 GLY A N 1
ATOM 1361 C CA . GLY A 1 171 ? 17.664 -6.232 9.144 1.00 45.16 171 GLY A CA 1
ATOM 1362 C C . GLY A 1 171 ? 16.898 -6.000 10.450 1.00 45.16 171 GLY A C 1
ATOM 1363 O O . GLY A 1 171 ? 16.777 -4.852 10.869 1.00 45.16 171 GLY A O 1
ATOM 1364 N N . LEU A 1 172 ? 16.431 -7.067 11.100 1.00 35.06 172 LEU A N 1
ATOM 1365 C CA . LEU A 1 172 ? 16.366 -7.146 12.564 1.00 35.06 172 LEU A CA 1
ATOM 1366 C C . LEU A 1 172 ? 17.201 -8.346 13.011 1.00 35.06 172 LEU A C 1
ATOM 1368 O O . LEU A 1 172 ? 17.149 -9.366 12.286 1.00 35.06 172 LEU A O 1
#

Organism: NCBI:txid1095630

Sequence (172 aa):
MSRATSDTGYEDQWWKTPIQLHDAEDKGERYELLEGVHDSPITSYDEVGALEPFDNPRVKTDPRFRLILHFNWKAQTLPVIIGGFPSKSALSSSSKSVTDVMHQPQLQQCSPRAQIVKRNYKTPTVFTHGTDDGMIPWQMTQGTYETLSESGEQTGVELPESEGWRATRRGL

Foldseek 3Di:
DDEDDQQFACVDCLLQDAFAFVLLGCPPDDDDQQPQPDPDDDPDDDQDDPPDDSVPPSCCVPNVSVNVNCCRRRSQVQLCVPQNQDHPVRCVVDPDDNVNSSDHDDCLVPRNLSCLLVVVDQDQYEYEEECQASSHHNVSVVVSQVSNVVSVHHYYYHYHYPDHHHTDDDDD